Protein AF-A0AAV4HRN0-F1 (afdb_monomer_lite)

Secondary structure (DSSP, 8-state):
--PPP---PPP-TTT--HHHHHHHHHHHHHHTT---HHHHHHHHHHHS-HHHHHHHHHHHTTS-TTTS-HHHHHHHHHHHHS----------

Foldseek 3Di:
DDDQDDAQAADDLVPDALVVSVVVLVVSCVVRVNDDFLVSLVRCLVHNDDVLNVVLCVQPPPDGSSVDTPVVSSVSSNCVRCVPPPDDPPPD

Sequence (92 aa):
MAGIIGSVSPFDEKEDTWQAYCERLEHFFTANEIATEPKRKAILLSSVGPKTYKLLSNLVAPRKAGDVSYKEIVDVLQKHHNPRPSVIVQSH

Structure (mmCIF, N/CA/C/O backbone):
data_AF-A0AAV4HRN0-F1
#
_entry.id   AF-A0AAV4HRN0-F1
#
loop_
_atom_site.group_PDB
_atom_site.id
_atom_site.type_symbol
_atom_site.label_atom_id
_atom_site.label_alt_id
_atom_site.label_comp_id
_atom_site.label_asym_id
_atom_site.label_entity_id
_atom_site.label_seq_id
_atom_site.pdbx_PDB_ins_code
_atom_site.Cartn_x
_atom_site.Cartn_y
_atom_site.Cartn_z
_atom_site.occupancy
_atom_site.B_iso_or_equiv
_atom_site.auth_seq_id
_atom_site.auth_comp_id
_atom_site.auth_asym_id
_atom_site.auth_atom_id
_atom_site.pdbx_PDB_model_num
ATOM 1 N N . MET A 1 1 ? 22.660 -5.655 -12.561 1.00 45.06 1 MET A N 1
ATOM 2 C CA . MET A 1 1 ? 21.361 -5.809 -11.875 1.00 45.06 1 MET A CA 1
ATOM 3 C C . MET A 1 1 ? 21.058 -4.481 -11.211 1.00 45.06 1 MET A C 1
ATOM 5 O O . MET A 1 1 ? 21.832 -4.090 -10.348 1.00 45.06 1 MET A O 1
ATOM 9 N N . ALA A 1 2 ? 20.042 -3.746 -11.664 1.00 54.47 2 ALA A N 1
ATOM 10 C CA . ALA A 1 2 ? 19.610 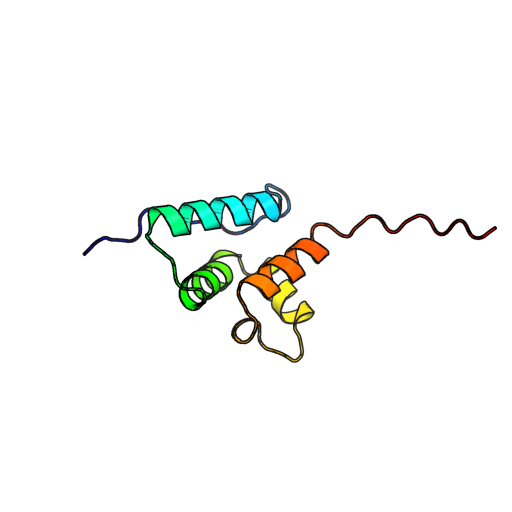-2.547 -10.952 1.00 54.47 2 ALA A CA 1
ATOM 11 C C . ALA A 1 2 ? 18.971 -3.000 -9.629 1.00 54.47 2 ALA A C 1
ATOM 13 O O . ALA A 1 2 ? 18.015 -3.776 -9.640 1.00 54.47 2 ALA A O 1
ATOM 14 N N . GLY A 1 3 ? 19.583 -2.633 -8.503 1.00 74.38 3 GLY A N 1
ATOM 15 C CA . GLY A 1 3 ? 19.016 -2.882 -7.179 1.00 74.38 3 GLY A CA 1
ATOM 16 C C . GLY A 1 3 ? 17.836 -1.948 -6.925 1.00 74.38 3 GLY A C 1
ATOM 17 O O . GLY A 1 3 ? 17.765 -0.876 -7.521 1.00 74.38 3 GLY A O 1
ATOM 18 N N . ILE A 1 4 ? 16.922 -2.347 -6.039 1.00 80.69 4 ILE A N 1
ATOM 19 C CA . ILE A 1 4 ? 15.873 -1.444 -5.560 1.00 80.69 4 ILE A CA 1
ATOM 20 C C . ILE A 1 4 ? 16.544 -0.263 -4.844 1.00 80.69 4 ILE A C 1
ATOM 22 O O . ILE A 1 4 ? 17.365 -0.463 -3.947 1.00 80.69 4 ILE A O 1
ATOM 26 N N . ILE A 1 5 ? 16.199 0.957 -5.245 1.00 83.25 5 ILE A N 1
ATOM 27 C CA . ILE A 1 5 ? 16.693 2.205 -4.674 1.00 83.25 5 ILE A CA 1
ATOM 28 C C . ILE A 1 5 ? 15.677 2.701 -3.641 1.00 83.25 5 ILE A C 1
ATOM 30 O O . ILE A 1 5 ? 14.531 3.020 -3.968 1.00 83.25 5 ILE A O 1
ATOM 34 N N . GLY A 1 6 ? 16.126 2.801 -2.388 1.00 85.44 6 GLY A N 1
ATOM 35 C CA . GLY A 1 6 ? 15.351 3.347 -1.274 1.00 85.44 6 GLY A CA 1
ATOM 36 C C . GLY A 1 6 ? 14.376 2.359 -0.624 1.00 85.44 6 GLY A C 1
ATOM 37 O O . GLY A 1 6 ? 14.336 1.173 -0.944 1.00 85.44 6 GLY A O 1
ATOM 38 N N . SER A 1 7 ? 13.592 2.865 0.329 1.00 87.19 7 SER A N 1
ATOM 39 C CA . SER A 1 7 ? 12.514 2.129 0.998 1.00 87.19 7 SER A CA 1
ATOM 40 C C . SER A 1 7 ? 11.354 3.071 1.317 1.00 87.19 7 SER A C 1
ATOM 42 O O . SER A 1 7 ? 11.549 4.281 1.439 1.00 87.19 7 SER A O 1
ATOM 44 N N . VAL A 1 8 ? 10.145 2.522 1.439 1.00 90.69 8 VAL A N 1
ATOM 45 C CA . VAL A 1 8 ? 8.945 3.276 1.818 1.00 90.69 8 VAL A CA 1
ATOM 46 C C . VAL A 1 8 ? 8.608 2.943 3.264 1.00 90.69 8 VAL A C 1
ATOM 48 O O . VAL A 1 8 ? 8.330 1.786 3.581 1.00 90.69 8 VAL A O 1
ATOM 51 N N . SER A 1 9 ? 8.641 3.946 4.144 1.00 92.00 9 SER A N 1
ATOM 52 C CA . SER A 1 9 ? 8.227 3.776 5.540 1.00 92.00 9 SER A CA 1
ATOM 53 C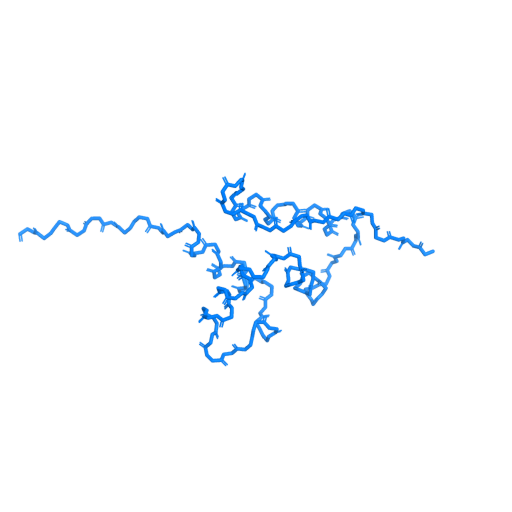 C . SER A 1 9 ? 6.747 3.397 5.624 1.00 92.00 9 SER A C 1
ATOM 55 O O . SER A 1 9 ? 5.976 3.855 4.779 1.00 92.00 9 SER A O 1
ATOM 57 N N . PRO A 1 10 ? 6.327 2.629 6.643 1.00 94.56 10 PRO A N 1
ATOM 58 C CA . PRO A 1 10 ? 4.923 2.298 6.851 1.00 94.56 10 PRO A CA 1
ATOM 59 C C . PRO A 1 10 ? 4.010 3.516 6.934 1.00 94.56 10 PRO A C 1
ATOM 61 O O . PRO A 1 10 ? 4.446 4.603 7.313 1.00 94.56 10 PRO A O 1
ATOM 64 N N . PHE A 1 11 ? 2.737 3.317 6.591 1.00 94.88 11 PHE A N 1
ATOM 65 C CA . PHE A 1 11 ? 1.730 4.354 6.765 1.00 94.88 11 PHE A CA 1
ATOM 66 C C . PHE A 1 11 ? 1.476 4.593 8.259 1.00 94.88 11 PHE A C 1
ATOM 68 O O . PHE A 1 11 ? 1.201 3.645 9.001 1.00 94.88 11 PHE A O 1
ATOM 75 N N . ASP A 1 12 ? 1.535 5.858 8.673 1.00 92.00 12 ASP A N 1
ATOM 76 C CA . ASP A 1 12 ? 1.145 6.313 10.004 1.00 92.00 12 ASP A CA 1
ATOM 77 C C . ASP A 1 12 ? 0.109 7.429 9.865 1.00 92.00 12 ASP A C 1
ATOM 79 O O . ASP A 1 12 ? 0.413 8.525 9.404 1.00 92.00 12 ASP A O 1
ATOM 83 N N . GLU A 1 13 ? -1.121 7.143 10.284 1.00 88.75 13 GLU A N 1
ATOM 84 C CA . GLU A 1 13 ? -2.243 8.086 10.231 1.00 88.75 13 GLU A CA 1
ATOM 85 C C . GLU A 1 13 ? -2.060 9.323 11.128 1.00 88.75 13 GLU A C 1
ATOM 87 O O . GLU A 1 13 ? -2.832 10.272 11.010 1.00 88.75 13 GLU A O 1
ATOM 92 N N . LYS A 1 14 ? -1.091 9.307 12.055 1.00 88.56 14 LYS A N 1
ATOM 93 C CA . LYS A 1 14 ? -0.779 10.454 12.921 1.00 88.56 14 LYS A CA 1
ATOM 94 C C . LYS A 1 14 ? 0.152 11.457 12.252 1.00 88.56 14 LYS A C 1
ATOM 96 O O . LYS A 1 14 ? 0.069 12.643 12.549 1.00 88.56 14 LYS A O 1
ATOM 101 N N . GLU A 1 15 ? 1.024 10.965 11.379 1.00 88.00 15 GLU A N 1
ATOM 102 C CA . GLU A 1 15 ? 2.105 11.740 10.765 1.00 88.00 15 GLU A CA 1
ATOM 103 C C . GLU A 1 15 ? 1.820 12.060 9.293 1.00 88.00 15 GLU A C 1
ATOM 105 O O . GLU A 1 15 ? 2.370 13.018 8.755 1.00 88.00 15 GLU A O 1
ATOM 110 N N . ASP A 1 16 ? 0.981 11.262 8.625 1.00 89.06 16 ASP A N 1
ATOM 111 C CA . ASP A 1 16 ? 0.798 11.319 7.178 1.00 89.06 16 ASP A CA 1
ATOM 112 C C . ASP A 1 16 ? -0.673 11.134 6.772 1.00 89.06 16 ASP A C 1
ATOM 114 O O . ASP A 1 16 ? -1.471 10.474 7.445 1.00 89.06 16 ASP A O 1
ATOM 118 N N . THR A 1 17 ? -1.040 11.691 5.619 1.00 92.38 17 THR A N 1
ATOM 119 C CA . THR A 1 17 ? -2.359 11.436 5.021 1.00 92.38 17 THR A CA 1
ATOM 120 C C . THR A 1 17 ? -2.281 10.220 4.106 1.00 92.38 17 THR A C 1
ATOM 122 O O . THR A 1 17 ? -1.245 9.947 3.500 1.00 92.38 17 THR A O 1
ATOM 125 N N . TRP A 1 18 ? -3.389 9.487 3.946 1.00 93.56 18 TRP A N 1
ATOM 126 C CA . TRP A 1 18 ? -3.412 8.338 3.028 1.00 93.56 18 TRP A CA 1
ATOM 127 C C . TRP A 1 18 ? -3.008 8.727 1.595 1.00 93.56 18 TRP A C 1
ATOM 129 O O . TRP A 1 18 ? -2.319 7.970 0.912 1.00 93.56 18 TRP A O 1
ATOM 139 N N . GLN A 1 19 ? -3.386 9.933 1.163 1.00 92.56 19 GLN A N 1
ATOM 140 C CA . GLN A 1 19 ? -3.035 10.460 -0.152 1.00 92.56 19 GLN A CA 1
ATOM 141 C C . GLN A 1 19 ? -1.524 10.688 -0.291 1.00 92.56 19 GLN A C 1
ATOM 143 O O . GLN A 1 19 ? -0.924 10.186 -1.239 1.00 92.56 19 GLN A O 1
ATOM 148 N N . ALA A 1 20 ? -0.896 11.365 0.672 1.00 93.62 20 ALA A N 1
ATOM 149 C CA . ALA A 1 20 ? 0.547 11.606 0.655 1.00 93.62 20 ALA A CA 1
ATOM 150 C C . ALA A 1 20 ? 1.359 10.297 0.752 1.00 93.62 20 ALA A C 1
ATOM 152 O O . ALA A 1 20 ? 2.372 10.133 0.068 1.00 93.62 20 ALA A O 1
ATOM 153 N N . TYR A 1 21 ? 0.870 9.298 1.495 1.00 95.50 21 TYR A N 1
ATOM 154 C CA . TYR A 1 21 ? 1.445 7.951 1.471 1.00 95.50 21 TYR A CA 1
ATOM 155 C C . TYR A 1 21 ? 1.384 7.300 0.076 1.00 95.50 21 TYR A C 1
ATOM 157 O O . TYR A 1 21 ? 2.374 6.724 -0.386 1.00 95.50 21 TYR A O 1
ATOM 165 N N . CYS A 1 22 ? 0.248 7.410 -0.621 1.00 94.75 22 CYS A N 1
ATOM 166 C CA . CYS A 1 22 ? 0.111 6.902 -1.989 1.00 94.75 22 CYS A CA 1
ATOM 167 C C . CYS A 1 22 ? 1.051 7.627 -2.966 1.00 94.75 22 CYS A C 1
ATOM 169 O O . CYS A 1 22 ? 1.671 6.976 -3.805 1.00 94.75 22 CYS A O 1
ATOM 171 N N . GLU A 1 23 ? 1.221 8.943 -2.829 1.00 94.81 23 GLU A N 1
ATOM 172 C CA . GLU A 1 23 ? 2.158 9.731 -3.643 1.00 94.81 23 GLU A CA 1
ATOM 173 C C . GLU A 1 23 ? 3.611 9.269 -3.444 1.00 94.81 23 GLU A C 1
ATOM 175 O O . GLU A 1 23 ? 4.340 9.047 -4.415 1.00 94.81 23 GLU A O 1
ATOM 180 N N . ARG A 1 24 ? 4.024 9.011 -2.196 1.00 95.12 24 ARG A N 1
ATOM 181 C CA . ARG A 1 24 ? 5.347 8.439 -1.882 1.00 95.12 24 ARG A CA 1
ATOM 182 C C . ARG A 1 24 ? 5.555 7.068 -2.532 1.00 95.12 24 ARG A C 1
ATOM 184 O O . ARG A 1 24 ? 6.648 6.786 -3.026 1.00 95.12 24 ARG A O 1
ATOM 191 N N . LEU A 1 25 ? 4.521 6.225 -2.560 1.00 95.00 25 LEU A N 1
ATOM 192 C CA . LEU A 1 25 ? 4.566 4.937 -3.256 1.00 95.00 25 LEU A CA 1
ATOM 193 C C . LEU A 1 25 ? 4.690 5.095 -4.772 1.00 95.00 25 LEU A C 1
ATOM 195 O O . LEU A 1 25 ? 5.493 4.391 -5.379 1.00 95.00 25 LEU A O 1
ATOM 199 N N . GLU A 1 26 ? 3.962 6.024 -5.389 1.00 95.12 26 GLU A N 1
ATOM 200 C CA . GLU A 1 26 ? 4.069 6.277 -6.832 1.00 95.12 26 GLU A CA 1
ATOM 201 C C . GLU A 1 26 ? 5.460 6.797 -7.224 1.00 95.12 26 GLU A C 1
ATOM 203 O O . GLU A 1 26 ? 6.024 6.363 -8.235 1.00 95.12 26 GLU A O 1
ATOM 208 N N . HIS A 1 27 ? 6.079 7.644 -6.395 1.00 95.31 27 HIS A N 1
ATOM 209 C CA . HIS A 1 27 ? 7.477 8.039 -6.582 1.00 95.31 27 HIS A CA 1
ATOM 210 C C . HIS A 1 27 ? 8.430 6.849 -6.467 1.00 95.31 27 HIS A C 1
ATOM 212 O O . HIS A 1 27 ? 9.319 6.695 -7.306 1.00 95.31 27 HIS A O 1
ATOM 218 N N . PHE A 1 28 ? 8.223 5.972 -5.481 1.00 95.25 28 PHE A N 1
ATOM 219 C CA . PHE A 1 28 ? 9.013 4.753 -5.336 1.00 95.25 28 PHE A CA 1
ATOM 220 C C . PHE A 1 28 ? 8.861 3.824 -6.546 1.00 95.25 28 PHE A C 1
ATOM 222 O O . PHE A 1 28 ? 9.857 3.295 -7.041 1.00 95.25 28 PHE A O 1
ATOM 229 N N . PHE A 1 29 ? 7.641 3.652 -7.062 1.00 94.88 29 PHE A N 1
ATOM 230 C CA . PHE A 1 29 ? 7.393 2.862 -8.264 1.00 94.88 29 PHE A CA 1
ATOM 231 C C . PHE A 1 29 ? 8.084 3.458 -9.484 1.00 94.88 29 PHE A C 1
ATOM 233 O O . PHE A 1 29 ? 8.699 2.723 -10.249 1.00 94.88 29 PHE A O 1
ATOM 240 N N . THR A 1 30 ? 8.019 4.778 -9.643 1.00 94.69 30 THR A N 1
ATOM 241 C CA . THR A 1 30 ? 8.656 5.492 -10.753 1.00 94.69 30 THR A CA 1
ATOM 242 C C . THR A 1 30 ? 10.176 5.355 -10.698 1.00 94.69 30 THR A C 1
ATOM 244 O O . THR A 1 30 ? 10.787 4.974 -11.691 1.00 94.69 30 THR A O 1
ATOM 247 N N . ALA A 1 31 ? 10.784 5.580 -9.530 1.00 93.62 31 ALA A N 1
ATOM 248 C CA . ALA A 1 31 ? 12.234 5.492 -9.345 1.00 93.62 31 ALA A CA 1
ATOM 249 C C . ALA A 1 31 ? 12.793 4.076 -9.572 1.00 93.62 31 ALA A C 1
ATOM 251 O O . ALA A 1 31 ? 13.958 3.927 -9.927 1.00 93.62 31 ALA A O 1
ATOM 252 N N . ASN A 1 32 ? 11.969 3.046 -9.365 1.00 94.25 32 ASN A N 1
ATOM 253 C CA . ASN A 1 32 ? 12.356 1.638 -9.476 1.00 94.25 32 ASN A CA 1
ATOM 254 C C . ASN A 1 32 ? 11.769 0.938 -10.717 1.00 94.25 32 ASN A C 1
ATOM 256 O O . ASN A 1 32 ? 11.761 -0.292 -10.778 1.00 94.25 32 ASN A O 1
ATOM 260 N N . GLU A 1 33 ? 11.231 1.699 -11.677 1.00 94.00 33 GLU A N 1
ATOM 261 C CA . GLU A 1 33 ? 10.655 1.184 -12.932 1.00 94.00 33 GLU A CA 1
ATOM 262 C C . GLU A 1 33 ? 9.560 0.111 -12.711 1.00 94.00 33 GLU A C 1
ATOM 264 O O . GLU A 1 33 ? 9.400 -0.865 -13.453 1.00 94.00 33 GLU A O 1
ATOM 269 N N . ILE A 1 34 ? 8.764 0.283 -11.654 1.00 93.69 34 ILE A N 1
ATOM 270 C CA . ILE A 1 34 ? 7.713 -0.649 -11.240 1.00 93.69 34 ILE A CA 1
ATOM 271 C C . ILE A 1 34 ? 6.408 -0.296 -11.954 1.00 93.69 34 ILE A C 1
ATOM 273 O O . ILE A 1 34 ? 5.553 0.442 -11.458 1.00 93.69 34 ILE A O 1
ATOM 277 N N . ALA A 1 35 ? 6.242 -0.856 -13.148 1.00 91.06 35 ALA A N 1
ATOM 278 C CA . ALA A 1 35 ? 5.078 -0.589 -13.991 1.00 91.06 35 ALA A CA 1
ATOM 279 C C . ALA A 1 35 ? 3.905 -1.563 -13.779 1.00 91.06 35 ALA A C 1
ATOM 281 O O . ALA A 1 35 ? 2.764 -1.222 -14.076 1.00 91.06 35 ALA A O 1
ATOM 282 N N . THR A 1 36 ? 4.152 -2.782 -13.286 1.00 94.06 36 THR A N 1
ATOM 283 C CA . THR A 1 36 ? 3.112 -3.822 -13.266 1.00 94.06 36 THR A CA 1
ATOM 284 C C . THR A 1 36 ? 2.243 -3.753 -12.013 1.00 94.06 36 THR A C 1
ATOM 286 O O . THR A 1 36 ? 2.745 -3.687 -10.888 1.00 94.06 36 THR A O 1
ATOM 289 N N . GLU A 1 37 ? 0.923 -3.843 -12.200 1.00 93.94 37 GLU A N 1
ATOM 290 C CA . GLU A 1 37 ? -0.047 -3.827 -11.097 1.00 93.94 37 GLU A CA 1
ATOM 291 C C . GLU A 1 37 ? 0.252 -4.885 -10.015 1.00 93.94 37 GLU A C 1
ATOM 293 O O . GLU A 1 37 ? 0.266 -4.524 -8.836 1.00 93.94 37 GLU A O 1
ATOM 298 N N . PRO A 1 3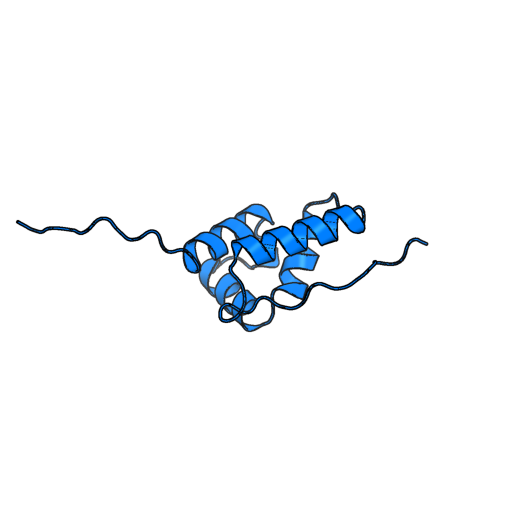8 ? 0.592 -6.153 -10.346 1.00 95.25 38 PRO A N 1
ATOM 299 C CA . PRO A 1 38 ? 0.912 -7.148 -9.325 1.00 95.25 38 PRO A CA 1
ATOM 300 C C . PRO A 1 38 ? 2.097 -6.751 -8.438 1.00 95.25 38 PRO A C 1
ATOM 302 O O . PRO A 1 38 ? 2.056 -6.996 -7.233 1.00 95.25 38 PRO A O 1
ATOM 305 N N . LYS A 1 39 ? 3.131 -6.104 -9.002 1.00 94.75 39 LYS A N 1
ATOM 306 C CA . LYS A 1 39 ? 4.281 -5.621 -8.222 1.00 94.75 39 LYS A CA 1
ATOM 307 C C . LYS A 1 39 ? 3.885 -4.454 -7.323 1.00 94.75 39 LYS A C 1
ATOM 309 O O . LYS A 1 39 ? 4.203 -4.482 -6.139 1.00 94.75 39 LYS A O 1
A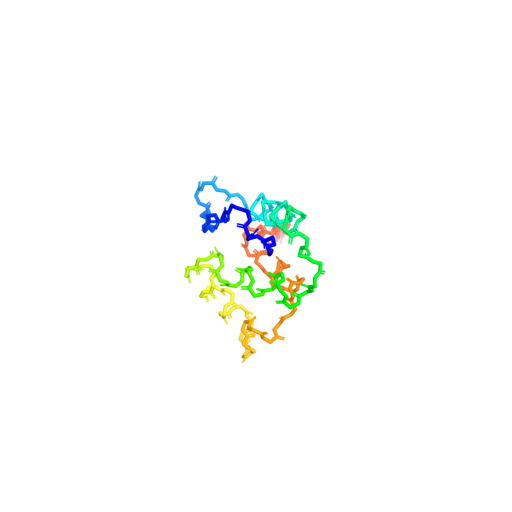TOM 314 N N . ARG A 1 40 ? 3.155 -3.467 -7.855 1.00 95.44 40 ARG A N 1
ATOM 315 C CA . ARG A 1 40 ? 2.664 -2.317 -7.073 1.00 95.44 40 ARG A CA 1
ATOM 316 C C . ARG A 1 40 ? 1.793 -2.762 -5.902 1.00 95.44 40 ARG A C 1
ATOM 318 O O . ARG A 1 40 ? 2.005 -2.322 -4.775 1.00 95.44 40 ARG A O 1
ATOM 325 N N . LYS A 1 41 ? 0.872 -3.700 -6.152 1.00 96.38 41 LYS A N 1
ATOM 326 C CA . LYS A 1 41 ? 0.040 -4.330 -5.121 1.00 96.38 41 LYS A CA 1
ATOM 327 C C . LYS A 1 41 ? 0.877 -5.043 -4.066 1.00 96.38 41 LYS A C 1
ATOM 329 O O . LYS A 1 41 ? 0.665 -4.813 -2.880 1.00 96.38 41 LYS A O 1
ATOM 334 N N . ALA A 1 42 ? 1.809 -5.901 -4.478 1.00 95.75 42 ALA A N 1
ATOM 335 C CA . ALA A 1 42 ? 2.649 -6.639 -3.540 1.00 95.75 42 ALA A CA 1
ATOM 336 C C . ALA A 1 42 ? 3.452 -5.690 -2.637 1.00 95.75 42 ALA A C 1
ATOM 338 O O . ALA A 1 42 ? 3.497 -5.893 -1.425 1.00 95.75 42 ALA A O 1
ATOM 339 N N . ILE A 1 43 ? 4.010 -4.621 -3.213 1.00 95.00 43 ILE A N 1
ATOM 340 C CA . ILE A 1 43 ? 4.756 -3.611 -2.460 1.00 95.00 43 ILE A CA 1
ATOM 341 C C . ILE A 1 43 ? 3.839 -2.908 -1.471 1.00 95.00 43 ILE A C 1
ATOM 343 O O . ILE A 1 43 ? 4.133 -2.979 -0.286 1.00 95.00 43 ILE A O 1
ATOM 347 N N . LEU A 1 44 ? 2.705 -2.355 -1.918 1.00 96.12 44 LEU A N 1
ATOM 348 C CA . LEU A 1 44 ? 1.705 -1.725 -1.049 1.00 96.12 44 LEU A CA 1
ATOM 349 C C . LEU A 1 44 ? 1.340 -2.630 0.137 1.00 96.12 44 LEU A C 1
ATOM 351 O O . LEU A 1 44 ? 1.443 -2.210 1.282 1.00 96.1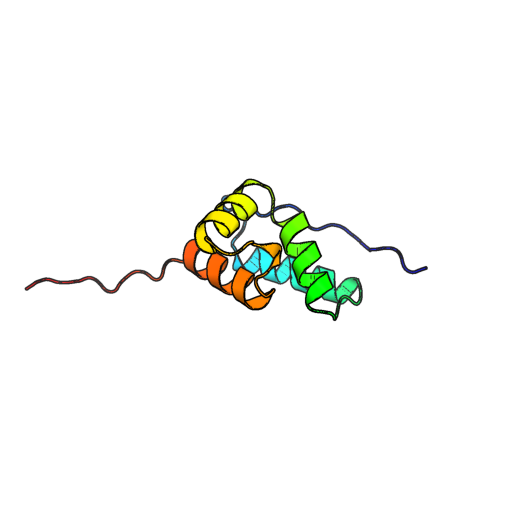2 44 LEU A O 1
ATOM 355 N N . LEU A 1 45 ? 0.961 -3.887 -0.115 1.00 96.31 45 LEU A N 1
ATOM 356 C CA . LEU A 1 45 ? 0.562 -4.821 0.943 1.00 96.31 45 LEU A CA 1
ATOM 357 C C . LEU A 1 45 ? 1.701 -5.119 1.929 1.00 96.31 45 LEU A C 1
ATOM 359 O O . LEU A 1 45 ? 1.442 -5.298 3.117 1.00 96.31 45 LEU A O 1
ATOM 363 N N . SER A 1 46 ? 2.948 -5.151 1.453 1.00 94.88 46 SER A N 1
ATOM 364 C CA . SER A 1 46 ? 4.127 -5.364 2.300 1.00 94.88 46 SER A CA 1
ATOM 365 C C . SER A 1 46 ? 4.581 -4.105 3.051 1.00 94.88 46 SER A C 1
ATOM 367 O O . SER A 1 46 ? 5.089 -4.216 4.164 1.00 94.88 46 SER A O 1
ATOM 369 N N . SER A 1 47 ? 4.378 -2.913 2.479 1.00 94.50 47 SER A N 1
ATOM 370 C CA . SER A 1 47 ? 4.880 -1.641 3.005 1.00 94.50 47 SER A CA 1
ATOM 371 C C . SER A 1 47 ? 3.862 -0.876 3.841 1.00 94.50 47 SER A C 1
ATOM 373 O O . SER A 1 47 ? 4.265 -0.022 4.615 1.00 94.50 47 SER A O 1
ATOM 375 N N . VAL A 1 48 ? 2.555 -1.133 3.711 1.00 94.62 48 VAL A N 1
ATOM 376 C CA . VAL A 1 48 ? 1.496 -0.330 4.365 1.00 94.62 48 VAL A CA 1
ATOM 377 C C . VAL A 1 48 ? 1.491 -0.444 5.895 1.00 94.62 48 VAL A C 1
ATOM 379 O O . VAL A 1 48 ? 0.941 0.409 6.589 1.00 94.62 48 VAL A O 1
ATOM 382 N N . GLY A 1 49 ? 2.135 -1.480 6.433 1.00 94.62 49 GLY A N 1
ATOM 383 C CA . GLY A 1 49 ? 2.226 -1.739 7.864 1.00 94.62 49 GLY A CA 1
ATOM 384 C C . GLY A 1 49 ? 1.063 -2.577 8.415 1.00 94.62 49 GLY A C 1
ATOM 385 O O . GLY A 1 49 ? -0.019 -2.658 7.824 1.00 94.62 49 GLY A O 1
ATOM 386 N N . PRO A 1 50 ? 1.260 -3.225 9.576 1.00 95.00 50 PRO A N 1
ATOM 387 C CA . PRO A 1 50 ? 0.353 -4.256 10.083 1.00 95.00 50 PRO A CA 1
ATOM 388 C C . PRO A 1 50 ? -1.036 -3.720 10.451 1.00 95.00 50 PRO A C 1
ATOM 390 O O . PRO A 1 50 ? -2.039 -4.400 10.228 1.00 95.00 50 PRO A O 1
ATOM 3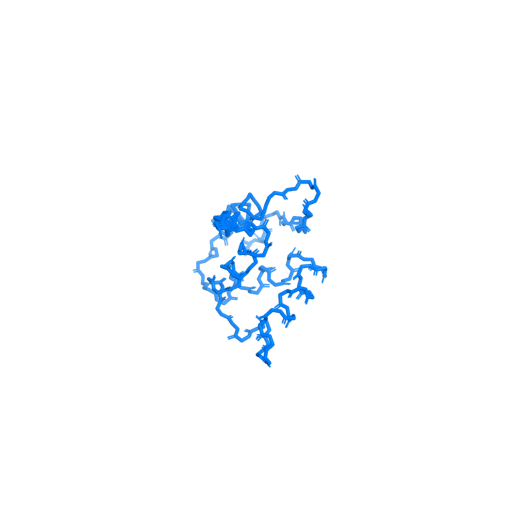93 N N . LYS A 1 51 ? -1.116 -2.499 10.995 1.00 93.94 51 LYS A N 1
ATOM 394 C CA . LYS A 1 51 ? -2.383 -1.878 11.407 1.00 93.94 51 LYS A CA 1
ATOM 395 C C . LYS A 1 51 ? -3.307 -1.658 10.207 1.00 93.94 51 LYS A C 1
ATOM 397 O O . LYS A 1 51 ? -4.449 -2.115 10.212 1.00 93.94 51 LYS A O 1
ATOM 402 N N . THR A 1 52 ? -2.785 -1.021 9.167 1.00 95.00 52 THR A N 1
ATOM 403 C CA . THR A 1 52 ? -3.519 -0.703 7.938 1.00 95.00 52 THR A CA 1
ATOM 404 C C . THR A 1 52 ? -3.828 -1.955 7.127 1.00 95.00 52 THR A C 1
ATOM 406 O O . THR A 1 52 ? -4.931 -2.096 6.609 1.00 95.00 52 THR A O 1
ATOM 409 N N . TYR A 1 53 ? -2.909 -2.926 7.084 1.00 96.19 53 TYR A N 1
ATOM 410 C CA . TYR A 1 53 ? -3.166 -4.219 6.448 1.00 96.19 53 TYR A CA 1
ATOM 411 C C . TYR A 1 53 ? -4.321 -4.978 7.127 1.00 96.19 53 TYR A C 1
ATOM 413 O O . TYR A 1 53 ? -5.180 -5.558 6.455 1.00 96.19 53 TYR A O 1
ATOM 421 N N . LYS A 1 54 ? -4.382 -4.958 8.467 1.00 95.94 54 LYS A N 1
ATOM 422 C CA . LYS A 1 54 ? -5.488 -5.557 9.228 1.00 95.94 54 LYS A CA 1
ATOM 423 C C . LYS A 1 54 ? -6.814 -4.850 8.943 1.00 95.94 54 LYS A C 1
ATOM 425 O O . LYS A 1 54 ? -7.818 -5.522 8.724 1.00 95.94 54 LYS A O 1
ATOM 430 N N . LEU A 1 55 ? -6.812 -3.517 8.904 1.00 95.44 55 LEU A N 1
ATOM 431 C CA . LEU A 1 55 ? -7.976 -2.723 8.508 1.00 95.44 55 LEU A CA 1
ATOM 432 C C . LEU A 1 55 ? -8.456 -3.107 7.102 1.00 95.44 55 LEU A C 1
ATOM 434 O O . LEU A 1 55 ? -9.623 -3.449 6.936 1.00 95.44 55 LEU A O 1
ATOM 438 N N . LEU A 1 56 ? -7.558 -3.122 6.114 1.00 96.62 56 LEU A N 1
ATOM 439 C CA . LEU A 1 56 ? -7.872 -3.534 4.747 1.00 96.62 56 LEU A CA 1
ATOM 440 C C . LEU A 1 56 ? -8.509 -4.925 4.716 1.00 96.62 56 LEU A C 1
ATOM 442 O O . LEU A 1 56 ? -9.549 -5.103 4.093 1.00 96.62 56 LEU A O 1
ATOM 446 N N . SER A 1 57 ? -7.912 -5.890 5.421 1.00 96.31 57 SER A N 1
ATOM 447 C CA . SER A 1 57 ? -8.407 -7.271 5.485 1.00 96.31 57 SER A CA 1
ATOM 448 C C . SER A 1 57 ? -9.837 -7.348 6.025 1.00 96.31 57 SER A C 1
ATOM 450 O O . SER A 1 57 ? -10.644 -8.113 5.505 1.00 96.31 57 SER A O 1
ATOM 452 N N . ASN A 1 58 ? -10.172 -6.523 7.021 1.00 96.75 58 ASN A N 1
ATOM 453 C CA . ASN A 1 58 ? -11.535 -6.423 7.541 1.00 96.75 58 ASN A CA 1
ATOM 454 C C . ASN A 1 58 ? -12.497 -5.772 6.534 1.00 96.75 58 ASN A C 1
ATOM 456 O O . ASN A 1 58 ? -13.643 -6.195 6.434 1.00 96.75 58 ASN A O 1
ATOM 460 N N . LEU A 1 59 ? -12.044 -4.758 5.789 1.00 95.56 59 LEU A N 1
ATOM 461 C CA . LEU A 1 59 ? -12.876 -4.020 4.831 1.00 95.56 59 LEU A CA 1
ATOM 462 C C . LEU A 1 59 ? -13.199 -4.819 3.561 1.00 95.56 59 LEU A C 1
ATOM 464 O O . LEU A 1 59 ? -14.247 -4.598 2.961 1.00 95.56 59 LEU A O 1
ATOM 468 N N . VAL A 1 60 ? -12.315 -5.726 3.135 1.00 95.94 60 VAL A N 1
ATOM 469 C CA . VAL A 1 60 ? -12.503 -6.521 1.903 1.00 95.94 60 VAL A CA 1
ATOM 470 C C . VAL A 1 60 ? -13.075 -7.917 2.153 1.00 95.94 60 VAL A C 1
ATOM 472 O O . VAL A 1 60 ? -13.364 -8.639 1.194 1.00 95.94 60 VAL A O 1
ATOM 475 N N . ALA A 1 61 ? -13.269 -8.299 3.418 1.00 94.50 61 ALA A N 1
ATOM 476 C CA . ALA A 1 61 ? -13.866 -9.575 3.790 1.00 94.50 61 ALA A CA 1
ATOM 477 C C . ALA A 1 61 ? -15.238 -9.775 3.103 1.00 94.50 61 ALA A C 1
ATOM 479 O O . ALA A 1 61 ? -16.006 -8.819 2.972 1.00 94.50 61 ALA A O 1
ATOM 480 N N . PRO A 1 62 ? -15.568 -11.000 2.643 1.00 94.94 62 PRO A N 1
ATOM 481 C CA . PRO A 1 62 ? -14.853 -12.269 2.846 1.00 94.94 62 PRO A CA 1
ATOM 482 C C . PRO A 1 62 ? -13.689 -12.534 1.868 1.00 94.94 62 PRO A C 1
ATOM 484 O O . PRO A 1 62 ? -13.092 -13.609 1.916 1.00 94.94 62 PRO A O 1
ATOM 487 N N . ARG A 1 63 ? -13.354 -11.597 0.970 1.00 95.62 63 ARG A N 1
ATOM 488 C CA . ARG A 1 63 ? -12.214 -11.737 0.044 1.00 95.62 63 ARG A CA 1
ATOM 489 C C . ARG A 1 63 ? -10.888 -11.511 0.778 1.00 95.62 63 ARG A C 1
ATOM 491 O O . ARG A 1 63 ? -10.855 -10.873 1.828 1.00 95.62 63 ARG A O 1
ATOM 498 N N . LYS A 1 64 ? -9.776 -12.014 0.230 1.00 94.00 64 LYS A N 1
ATOM 499 C CA . LYS A 1 64 ? -8.438 -11.743 0.780 1.00 94.00 64 LYS A CA 1
ATOM 500 C C . LYS A 1 64 ? -7.892 -10.431 0.225 1.00 94.00 64 LYS A C 1
ATOM 502 O O . LYS A 1 64 ? -8.084 -10.121 -0.947 1.00 94.00 64 LYS A O 1
ATOM 507 N N . ALA A 1 65 ? -7.106 -9.715 1.030 1.00 92.12 65 ALA A N 1
ATOM 508 C CA . ALA A 1 65 ? -6.406 -8.500 0.597 1.00 92.12 65 ALA A CA 1
ATOM 509 C C . ALA A 1 65 ? -5.476 -8.727 -0.617 1.00 92.12 65 ALA A C 1
ATOM 511 O O . ALA A 1 65 ? -5.246 -7.815 -1.403 1.00 92.12 65 ALA A O 1
ATOM 512 N N . GLY A 1 66 ? -4.968 -9.950 -0.804 1.00 93.56 66 GLY A N 1
ATOM 513 C CA . GLY A 1 66 ? -4.181 -10.321 -1.984 1.00 93.56 66 GLY A CA 1
ATOM 514 C C . GLY A 1 66 ? -5.002 -10.509 -3.265 1.00 93.56 66 GLY A C 1
ATOM 515 O O . GLY A 1 66 ? -4.442 -10.385 -4.355 1.00 93.56 66 GLY A O 1
ATOM 516 N N . ASP A 1 67 ? -6.308 -10.759 -3.152 1.00 94.50 67 ASP A N 1
ATOM 517 C CA . ASP A 1 67 ? -7.193 -11.066 -4.285 1.00 94.50 67 ASP A CA 1
ATOM 518 C C . ASP A 1 67 ? -7.841 -9.805 -4.882 1.00 94.50 67 ASP A C 1
ATOM 520 O O . ASP A 1 67 ? -8.367 -9.842 -5.992 1.00 94.50 67 ASP A O 1
ATOM 524 N N . VAL A 1 68 ? -7.784 -8.674 -4.174 1.00 95.19 68 VAL A N 1
ATOM 525 C CA . VAL A 1 68 ? -8.253 -7.373 -4.672 1.00 95.19 68 VAL A CA 1
ATOM 526 C C . VAL A 1 68 ? -7.187 -6.684 -5.533 1.00 95.19 68 VAL A C 1
ATOM 528 O O . VAL A 1 68 ? -5.992 -6.986 -5.445 1.00 95.19 68 VAL A O 1
ATOM 531 N N . SER A 1 69 ? -7.616 -5.779 -6.415 1.00 96.50 69 SER A N 1
ATOM 532 C CA . SER A 1 69 ? -6.709 -5.010 -7.285 1.00 96.50 69 SER A CA 1
ATOM 533 C C . SER A 1 69 ? -5.993 -3.899 -6.514 1.00 96.50 69 SER A C 1
ATOM 535 O O . SER A 1 69 ? -6.484 -3.440 -5.481 1.00 96.50 69 SER A O 1
ATOM 537 N N . TYR A 1 70 ? -4.855 -3.416 -7.029 1.00 95.62 70 TYR A N 1
ATOM 538 C CA . TYR A 1 70 ? -4.153 -2.268 -6.424 1.00 95.62 70 TYR A CA 1
ATOM 539 C C . TYR A 1 70 ? -5.084 -1.056 -6.255 1.00 95.62 70 TYR A C 1
ATOM 541 O O . TYR A 1 70 ? -5.158 -0.467 -5.177 1.00 95.62 70 TYR A O 1
ATOM 549 N N . LYS A 1 71 ? -5.842 -0.730 -7.308 1.00 95.00 71 LYS A N 1
ATOM 550 C CA . LYS A 1 71 ? -6.779 0.397 -7.310 1.00 95.00 71 LYS A CA 1
ATOM 551 C C . LYS A 1 71 ? -7.859 0.242 -6.242 1.00 95.00 71 LYS A C 1
ATOM 553 O O . LYS A 1 71 ? -8.132 1.182 -5.507 1.00 95.00 71 LYS A O 1
ATOM 558 N N . GLU A 1 72 ? -8.441 -0.950 -6.133 1.00 96.00 72 GLU A N 1
ATOM 559 C CA . GLU A 1 72 ? -9.478 -1.219 -5.138 1.00 96.00 72 GLU A CA 1
ATOM 560 C C . GLU A 1 72 ? -8.950 -1.049 -3.708 1.00 96.00 72 GLU A C 1
ATOM 562 O O . GLU A 1 72 ? -9.642 -0.470 -2.873 1.00 96.00 72 GLU A O 1
ATOM 567 N N . ILE A 1 73 ? -7.713 -1.479 -3.432 1.00 96.00 73 ILE A N 1
ATOM 568 C CA . ILE A 1 73 ? -7.079 -1.280 -2.121 1.00 96.00 73 ILE A CA 1
ATOM 569 C C . ILE A 1 73 ? -6.948 0.213 -1.802 1.00 96.00 73 ILE A C 1
ATOM 571 O O . ILE A 1 73 ? -7.343 0.643 -0.716 1.00 96.00 73 ILE A O 1
ATOM 575 N N . VAL A 1 74 ? -6.410 0.995 -2.745 1.00 95.25 74 VAL A N 1
ATOM 576 C CA . VAL A 1 74 ? -6.230 2.445 -2.581 1.00 95.25 74 VAL A CA 1
ATOM 577 C C . VAL A 1 74 ? -7.572 3.128 -2.329 1.00 95.25 74 VAL A C 1
ATOM 579 O O . VAL A 1 74 ? -7.682 3.906 -1.383 1.00 95.25 74 VAL A O 1
ATOM 582 N N . ASP A 1 75 ? -8.603 2.790 -3.105 1.00 93.75 75 ASP A N 1
ATOM 583 C CA . ASP A 1 75 ? -9.938 3.380 -2.986 1.00 93.75 75 ASP A CA 1
ATOM 584 C C . ASP A 1 75 ? -10.618 3.035 -1.651 1.00 93.75 75 ASP A C 1
ATOM 586 O O . ASP A 1 75 ? -11.253 3.892 -1.030 1.00 93.75 75 ASP A O 1
ATOM 590 N N . VAL A 1 76 ? -10.512 1.783 -1.195 1.00 94.38 76 VAL A N 1
ATOM 591 C CA . VAL A 1 76 ? -11.108 1.324 0.071 1.00 94.38 76 VAL A CA 1
ATOM 592 C C . VAL A 1 76 ? -10.465 2.030 1.263 1.00 94.38 76 VAL A C 1
ATOM 594 O O . VAL A 1 76 ? -11.178 2.536 2.133 1.00 94.38 76 VAL A O 1
ATOM 597 N N . LEU A 1 77 ? -9.135 2.118 1.289 1.00 94.44 77 LEU A N 1
ATOM 598 C CA . LEU A 1 77 ? -8.411 2.786 2.371 1.00 94.44 77 LEU A CA 1
ATOM 599 C C . LEU A 1 77 ? -8.599 4.308 2.326 1.00 94.44 77 LEU A C 1
ATOM 601 O O . LEU A 1 77 ? -8.827 4.919 3.368 1.00 94.44 77 LEU A O 1
ATOM 605 N N . GLN A 1 78 ? -8.641 4.917 1.137 1.00 92.50 78 GLN A N 1
ATOM 606 C CA . GLN A 1 78 ? -8.931 6.346 0.981 1.00 92.50 78 GLN A CA 1
ATOM 607 C C . GLN A 1 78 ? -10.311 6.710 1.537 1.00 92.50 78 GLN A C 1
ATOM 609 O O . GLN A 1 78 ? -10.443 7.725 2.218 1.00 92.50 78 GLN A O 1
ATOM 614 N N . LYS A 1 79 ? -11.339 5.890 1.279 1.00 90.75 79 LYS A N 1
ATOM 615 C CA . LYS A 1 79 ? -12.688 6.102 1.831 1.00 90.75 79 LYS A CA 1
ATOM 616 C C . LYS A 1 79 ? -12.725 5.982 3.352 1.00 90.75 79 LYS A C 1
ATOM 618 O O . LYS A 1 79 ? -13.523 6.666 3.982 1.00 90.75 79 LYS A O 1
ATOM 623 N N . HIS A 1 80 ? -11.899 5.110 3.927 1.00 91.12 80 HIS A N 1
ATOM 624 C CA . HIS A 1 80 ? -11.838 4.928 5.373 1.00 91.12 80 HIS A CA 1
ATOM 625 C C . HIS A 1 80 ? -11.114 6.083 6.073 1.00 91.12 80 HIS A C 1
ATOM 627 O O . HIS A 1 80 ? -11.605 6.583 7.078 1.00 91.12 80 HIS A O 1
ATOM 633 N N . HIS A 1 81 ? -9.973 6.521 5.534 1.00 86.50 81 HIS A N 1
ATOM 634 C CA . HIS A 1 81 ? -9.179 7.612 6.110 1.00 86.50 81 HIS A CA 1
ATOM 635 C C . HIS A 1 81 ? -9.737 9.003 5.795 1.00 86.50 81 HIS A C 1
ATOM 637 O O . HIS A 1 81 ? -9.456 9.952 6.519 1.00 86.50 81 HIS A O 1
ATOM 643 N N . ASN A 1 82 ? -10.542 9.131 4.739 1.00 82.69 82 ASN A N 1
ATOM 644 C CA . ASN A 1 82 ? -11.260 10.353 4.402 1.00 82.69 82 ASN A CA 1
ATOM 645 C C . ASN A 1 82 ? -12.762 10.053 4.274 1.00 82.69 82 ASN A C 1
ATOM 647 O O . ASN A 1 82 ? -13.302 10.049 3.157 1.00 82.69 82 ASN A O 1
ATOM 651 N N . PRO A 1 83 ? -13.446 9.740 5.393 1.00 75.75 83 PRO A N 1
ATOM 652 C CA . PRO A 1 83 ? -14.884 9.568 5.365 1.00 75.75 83 PRO A CA 1
ATOM 653 C C . PRO A 1 83 ? -15.466 10.914 4.949 1.00 75.75 83 PRO A C 1
ATOM 655 O O . PRO A 1 83 ? -15.276 11.918 5.635 1.00 75.75 83 PRO A O 1
ATOM 658 N N . ARG A 1 84 ? -16.134 10.961 3.789 1.00 62.97 84 ARG A N 1
ATOM 659 C CA . ARG A 1 84 ? -16.799 12.195 3.354 1.00 62.97 84 ARG A CA 1
ATOM 660 C C . ARG A 1 84 ? -17.670 12.672 4.517 1.00 62.97 84 ARG A C 1
ATOM 662 O O . ARG A 1 84 ? -18.424 11.843 5.036 1.00 62.97 84 ARG A O 1
ATOM 669 N N . PRO A 1 85 ? -17.597 13.949 4.927 1.00 55.97 85 PRO A N 1
ATOM 670 C CA . PRO A 1 85 ? -18.535 14.467 5.905 1.00 55.97 85 PRO A CA 1
ATOM 671 C C . PRO A 1 85 ? -19.924 14.284 5.300 1.00 55.97 85 PRO A C 1
ATOM 673 O O . PRO A 1 85 ? -20.256 14.889 4.279 1.00 55.97 85 PRO A O 1
ATOM 676 N N . SER A 1 86 ? -20.689 13.344 5.859 1.00 50.59 86 SER A N 1
ATOM 677 C CA . SER A 1 86 ? -22.064 13.119 5.447 1.00 50.59 86 SER A CA 1
ATOM 678 C C . SER A 1 86 ? -22.776 14.450 5.596 1.00 50.59 86 SER A C 1
ATOM 680 O O . SER A 1 86 ? -22.742 15.051 6.670 1.00 50.59 86 SER A O 1
ATOM 682 N N . VAL A 1 87 ? -23.377 14.919 4.503 1.00 46.44 87 VAL A N 1
ATOM 683 C CA . VAL A 1 87 ? -24.265 16.075 4.516 1.00 46.44 87 VAL A CA 1
ATOM 684 C C . VAL A 1 87 ? -25.225 15.887 5.686 1.00 46.44 87 VAL A C 1
ATOM 686 O O . VAL A 1 87 ? -25.849 14.834 5.832 1.00 46.44 87 VAL A O 1
ATOM 689 N N . ILE A 1 88 ? -25.227 16.888 6.557 1.00 49.16 88 ILE A N 1
ATOM 690 C CA . ILE A 1 88 ? -26.051 17.020 7.749 1.00 49.16 88 ILE A CA 1
ATOM 691 C C . ILE A 1 88 ? -27.481 16.612 7.384 1.00 49.16 88 ILE A C 1
ATOM 693 O O . ILE A 1 88 ? -28.128 17.284 6.581 1.00 49.16 88 ILE A O 1
ATOM 697 N N . VAL A 1 89 ? -27.979 15.513 7.958 1.00 52.41 89 VAL A N 1
ATOM 698 C CA . VAL A 1 89 ? -29.421 15.268 7.988 1.00 52.41 89 VAL A CA 1
ATOM 699 C C . VAL A 1 89 ? -29.997 16.275 8.979 1.00 52.41 89 VAL A C 1
ATOM 701 O O . VAL A 1 89 ? -30.009 16.076 10.190 1.00 52.41 89 VAL A O 1
ATOM 704 N N . GLN A 1 90 ? -30.389 17.436 8.464 1.00 50.03 90 GLN A N 1
ATOM 705 C CA . GLN A 1 90 ? -31.308 18.316 9.164 1.00 50.03 90 GLN A CA 1
ATOM 706 C C . GLN A 1 90 ? -32.674 17.634 9.040 1.00 50.03 90 GLN A C 1
ATOM 708 O O . GLN A 1 90 ? -33.361 17.778 8.031 1.00 50.03 90 GLN A O 1
ATOM 713 N N . SER A 1 91 ? -33.017 16.785 10.014 1.00 50.19 91 SER A N 1
ATOM 714 C CA . SER A 1 91 ? -34.410 16.378 10.179 1.00 50.19 91 SER A CA 1
ATOM 715 C C . SER A 1 91 ? -35.156 17.613 10.658 1.00 50.19 91 SER A C 1
ATOM 717 O O . SER A 1 91 ? -34.873 18.131 11.739 1.00 50.19 91 SER A O 1
ATOM 719 N N . HIS A 1 92 ? -36.017 18.109 9.782 1.00 45.88 92 HIS A N 1
ATOM 720 C CA . HIS A 1 92 ? -36.986 19.155 10.057 1.00 45.88 92 HIS A CA 1
ATOM 721 C C . HIS A 1 92 ? -38.169 18.602 10.866 1.00 45.88 92 HIS A C 1
ATOM 723 O O . HIS A 1 92 ? -38.314 17.354 10.911 1.00 45.88 92 HIS A O 1
#

Radius of gyration: 15.38 Å; chains: 1; bounding box: 58×31×27 Å

pLDDT: mean 88.01, std 14.26, range [45.06, 96.75]

Organism: NCBI:txid1093978